Protein AF-A0A8T3QEG9-F1 (afdb_monomer)

Radius of gyration: 27.25 Å; Cα contacts (8 Å, |Δi|>4): 16; chains: 1; bounding box: 50×25×87 Å

Secondary structure (DSSP, 8-state):
-----------TT---S-GGGG-SHHHHHHHHTT-SS---TTSPPS-HHHHHHHHHHHHHHHHHHHHHHHHHHHHHHHHHHHHHHHH--

Structure (mmCIF, N/CA/C/O backbone):
data_AF-A0A8T3QEG9-F1
#
_entry.id   AF-A0A8T3QEG9-F1
#
loop_
_atom_site.group_PDB
_atom_site.id
_atom_site.type_symbol
_atom_site.label_atom_id
_atom_site.label_alt_id
_atom_site.label_comp_id
_atom_site.label_asym_id
_atom_site.label_entity_id
_atom_site.label_seq_id
_atom_site.pdbx_PDB_ins_code
_atom_site.Cartn_x
_atom_site.Cartn_y
_atom_site.Cartn_z
_atom_site.occupancy
_atom_site.B_iso_or_equiv
_atom_site.auth_seq_id
_atom_site.auth_comp_id
_atom_site.auth_asym_id
_atom_site.auth_atom_id
_atom_site.pdbx_PDB_model_num
ATOM 1 N N . MET A 1 1 ? 8.480 -4.360 49.553 1.00 42.25 1 MET A N 1
ATOM 2 C CA . MET A 1 1 ? 7.074 -4.789 49.644 1.00 42.25 1 MET A CA 1
ATOM 3 C C . MET A 1 1 ? 6.337 -3.928 48.641 1.00 42.25 1 MET A C 1
ATOM 5 O O . MET A 1 1 ? 6.286 -2.723 48.820 1.00 42.25 1 MET A O 1
ATOM 9 N N . THR A 1 2 ? 6.057 -4.519 47.489 1.00 45.31 2 THR A N 1
ATOM 10 C CA . THR A 1 2 ? 5.637 -3.877 46.239 1.00 45.31 2 THR A CA 1
ATOM 11 C C . THR A 1 2 ? 4.191 -3.412 46.336 1.00 45.31 2 THR A C 1
ATOM 13 O O . THR A 1 2 ? 3.328 -4.215 46.673 1.00 45.31 2 THR A O 1
ATOM 16 N N . GLU A 1 3 ? 3.945 -2.133 46.055 1.00 50.59 3 GLU A N 1
ATOM 17 C CA . GLU A 1 3 ? 2.598 -1.602 45.848 1.00 50.59 3 GLU A CA 1
ATOM 18 C C . GLU A 1 3 ? 2.076 -2.154 44.518 1.00 50.59 3 GLU A C 1
ATOM 20 O O . GLU A 1 3 ? 2.545 -1.802 43.435 1.00 50.59 3 GLU A O 1
ATOM 25 N N . GLU A 1 4 ? 1.180 -3.127 44.629 1.00 54.59 4 GLU A N 1
ATOM 26 C CA . GLU A 1 4 ? 0.448 -3.736 43.531 1.00 54.59 4 GLU A CA 1
ATOM 27 C C . GLU A 1 4 ? -0.593 -2.713 43.060 1.00 54.59 4 GLU A C 1
ATOM 29 O O . GLU A 1 4 ? -1.589 -2.457 43.735 1.00 54.59 4 GLU A O 1
ATOM 34 N N . PHE A 1 5 ? -0.317 -2.052 41.934 1.00 53.94 5 PHE A N 1
ATOM 35 C CA . PHE A 1 5 ? -1.316 -1.272 41.213 1.00 53.94 5 PHE A CA 1
ATOM 36 C C . PHE A 1 5 ? -2.354 -2.254 40.669 1.00 53.94 5 PHE A C 1
ATOM 38 O O . PHE A 1 5 ? -2.209 -2.784 39.568 1.00 53.94 5 PHE A O 1
ATOM 45 N N . ASP A 1 6 ? -3.374 -2.528 41.479 1.00 48.94 6 ASP A N 1
ATOM 46 C CA . ASP A 1 6 ? -4.574 -3.260 41.085 1.00 48.94 6 ASP A CA 1
ATOM 47 C C . ASP A 1 6 ? -5.393 -2.352 40.152 1.00 48.94 6 ASP A C 1
ATOM 49 O O . ASP A 1 6 ? -6.360 -1.685 40.532 1.00 48.94 6 ASP A O 1
ATOM 53 N N . GLU A 1 7 ? -4.900 -2.214 38.920 1.00 56.59 7 GLU A N 1
ATOM 54 C CA . GLU A 1 7 ? -5.549 -1.482 37.844 1.00 56.59 7 GLU A CA 1
ATOM 55 C C . GLU A 1 7 ? -6.758 -2.301 37.396 1.00 56.59 7 GLU A C 1
ATOM 57 O O . GLU A 1 7 ? -6.691 -3.157 36.512 1.00 56.59 7 GLU A O 1
ATOM 62 N N . ALA A 1 8 ? -7.863 -2.066 38.102 1.00 52.34 8 ALA A N 1
ATOM 63 C CA . ALA A 1 8 ? -9.161 -2.670 37.881 1.00 52.34 8 ALA A CA 1
ATOM 64 C C . ALA A 1 8 ? -9.587 -2.498 36.417 1.00 52.34 8 ALA A C 1
ATOM 66 O O . ALA A 1 8 ? -10.160 -1.487 36.014 1.00 52.34 8 ALA A O 1
ATOM 67 N N . ASN A 1 9 ? -9.308 -3.520 35.616 1.00 52.50 9 ASN A N 1
ATOM 68 C CA . ASN A 1 9 ? -9.836 -3.692 34.276 1.00 52.50 9 ASN A CA 1
ATOM 69 C C . ASN A 1 9 ? -11.374 -3.726 34.377 1.00 52.50 9 ASN A C 1
ATOM 71 O O . ASN A 1 9 ? -11.910 -4.675 34.962 1.00 52.50 9 ASN A O 1
ATOM 75 N N . PRO A 1 10 ? -12.108 -2.713 33.879 1.00 55.44 10 PRO A N 1
ATOM 76 C CA . PRO A 1 10 ? -13.554 -2.699 34.018 1.00 55.44 10 PRO A CA 1
ATOM 77 C C . PRO A 1 10 ? -14.158 -3.903 33.276 1.00 55.44 10 PRO A C 1
ATOM 79 O O . PRO A 1 10 ? -13.667 -4.287 32.207 1.00 55.44 10 PRO A O 1
ATOM 82 N N . PRO A 1 11 ? -15.216 -4.529 33.821 1.00 53.12 11 PRO A N 1
ATOM 83 C CA . PRO A 1 11 ? -15.840 -5.687 33.200 1.00 53.12 11 PRO A CA 1
ATOM 84 C C . PRO A 1 11 ? -16.295 -5.339 31.780 1.00 53.12 11 PRO A C 1
ATOM 86 O O . PRO A 1 11 ? -17.063 -4.399 31.557 1.00 53.12 11 PRO A O 1
ATOM 89 N N . ARG A 1 12 ? -15.812 -6.114 30.801 1.00 55.06 12 ARG A N 1
ATOM 90 C CA . ARG A 1 12 ? -16.239 -6.027 29.400 1.00 55.06 12 ARG A CA 1
ATOM 91 C C . ARG A 1 12 ? -17.754 -6.237 29.348 1.00 55.06 12 ARG A C 1
ATOM 93 O O . ARG A 1 12 ? -18.219 -7.360 29.507 1.00 55.06 12 ARG A O 1
ATOM 100 N N . GLY A 1 13 ? -18.514 -5.161 29.161 1.00 57.22 13 GLY A N 1
ATOM 101 C CA . GLY A 1 13 ? -19.971 -5.225 29.013 1.00 57.22 13 GLY A CA 1
ATOM 102 C C . GLY A 1 13 ? -20.763 -4.190 29.806 1.00 57.22 13 GLY A C 1
ATOM 103 O O . GLY A 1 13 ? -21.930 -3.978 29.491 1.00 57.22 13 GLY A O 1
ATOM 104 N N . THR A 1 14 ? -20.169 -3.490 30.775 1.00 56.25 14 THR A N 1
ATOM 105 C CA . THR A 1 14 ? -20.861 -2.364 31.417 1.00 56.25 14 THR A CA 1
ATOM 106 C C . THR A 1 14 ? -20.506 -1.083 30.690 1.00 56.25 14 THR A C 1
ATOM 108 O O . THR A 1 14 ? -19.520 -0.409 30.982 1.00 56.25 14 THR A O 1
ATOM 111 N N . MET A 1 15 ? -21.325 -0.785 29.693 1.00 54.53 15 MET A N 1
ATOM 112 C CA . MET A 1 15 ? -21.499 0.554 29.163 1.00 54.53 15 MET A CA 1
ATOM 113 C C . MET A 1 15 ? -21.473 1.579 30.332 1.00 54.53 15 MET A C 1
ATOM 115 O O . MET A 1 15 ? -22.224 1.377 31.291 1.00 54.53 15 MET A O 1
ATOM 119 N N . PRO A 1 16 ? -20.606 2.627 30.318 1.00 57.44 16 PRO A N 1
ATOM 120 C CA . PRO A 1 16 ? -20.631 3.691 31.318 1.00 57.44 16 PRO A CA 1
ATOM 121 C C . PRO A 1 16 ? -22.068 4.156 31.604 1.00 57.44 16 PRO A C 1
ATOM 123 O O . PRO A 1 16 ? -22.833 4.344 30.656 1.00 57.44 16 PRO A O 1
ATOM 126 N N . PRO A 1 17 ? -22.455 4.330 32.878 1.00 58.59 17 PRO A N 1
ATOM 127 C CA . PRO A 1 17 ? -23.833 4.646 33.252 1.00 58.59 17 PRO A CA 1
ATOM 128 C C . PRO A 1 17 ? -24.282 6.038 32.794 1.00 58.59 17 PRO A C 1
ATOM 130 O O . PRO A 1 17 ? -25.478 6.307 32.791 1.00 58.59 17 PRO A O 1
ATOM 133 N N . ASP A 1 18 ? -23.344 6.911 32.413 1.00 53.88 18 ASP A N 1
ATOM 134 C CA . ASP A 1 18 ? -23.618 8.251 31.906 1.00 53.88 18 ASP A CA 1
ATOM 135 C C . ASP A 1 18 ? -23.756 8.256 30.367 1.00 53.88 18 ASP A C 1
ATOM 137 O O . ASP A 1 18 ? -22.753 8.087 29.663 1.00 53.88 18 ASP A O 1
ATOM 141 N N . PRO A 1 19 ? -24.964 8.498 29.818 1.00 55.22 19 PRO A N 1
ATOM 142 C CA . PRO A 1 19 ? -25.196 8.640 28.382 1.00 55.22 19 PRO A CA 1
ATOM 143 C C . PRO A 1 19 ? -24.372 9.766 27.735 1.00 55.22 19 PRO A C 1
ATOM 145 O O . PRO A 1 19 ? -24.050 9.682 26.550 1.00 55.22 19 PRO A O 1
ATOM 148 N N . ALA A 1 20 ? -23.984 10.798 28.493 1.00 55.25 20 ALA A N 1
ATOM 149 C CA . ALA A 1 20 ? -23.198 11.916 27.973 1.00 55.25 20 ALA A CA 1
ATOM 150 C C . ALA A 1 20 ? -21.743 11.522 27.659 1.00 55.25 20 ALA A C 1
ATOM 152 O O . ALA A 1 20 ? -21.128 12.096 26.758 1.00 55.25 20 ALA A O 1
ATOM 153 N N . ALA A 1 21 ? -21.208 10.478 28.306 1.00 53.50 21 ALA A N 1
ATOM 154 C CA . ALA A 1 21 ? -19.900 9.910 27.967 1.00 53.50 21 ALA A CA 1
ATOM 155 C C . ALA A 1 21 ? -19.881 9.251 26.567 1.00 53.50 21 ALA A C 1
ATOM 157 O O . ALA A 1 21 ? -18.814 9.080 25.970 1.00 53.50 21 ALA A O 1
ATOM 158 N N . TYR A 1 22 ? -21.056 8.942 26.001 1.00 52.78 22 TYR A N 1
ATOM 159 C CA . TYR A 1 22 ? -21.226 8.443 24.631 1.00 52.78 22 TYR A CA 1
ATOM 160 C C . TYR A 1 22 ? -21.397 9.547 23.600 1.00 52.78 22 TYR A C 1
ATOM 162 O O . TYR A 1 22 ? -21.388 9.244 22.414 1.00 52.78 22 TYR A O 1
ATOM 170 N N . ASP A 1 23 ? -21.532 10.810 23.997 1.00 56.41 23 ASP A N 1
ATOM 171 C CA . ASP A 1 23 ? -21.704 11.933 23.069 1.00 56.41 23 ASP A CA 1
ATOM 172 C C . ASP A 1 23 ? -20.374 12.605 22.716 1.00 56.41 23 ASP A C 1
ATOM 174 O O . ASP A 1 23 ? -20.305 13.767 22.311 1.00 56.41 23 ASP A O 1
ATOM 178 N N . SER A 1 24 ? -19.280 11.839 22.777 1.00 65.12 24 SER A N 1
ATOM 179 C CA . SER A 1 24 ? -18.039 12.264 22.141 1.00 65.12 24 SER A CA 1
ATOM 180 C C . SER A 1 24 ? -18.303 12.570 20.654 1.00 65.12 24 SER A C 1
ATOM 182 O O . SER A 1 24 ? -19.043 11.835 19.985 1.00 65.12 24 SER A O 1
ATOM 184 N N . PRO A 1 25 ? -17.653 13.591 20.062 1.00 68.31 25 PRO A N 1
ATOM 185 C CA . PRO A 1 25 ? -17.811 13.906 18.639 1.00 68.31 25 PRO A CA 1
ATOM 186 C C . PRO A 1 25 ? -17.578 12.707 17.704 1.00 68.31 25 PRO A C 1
ATOM 188 O O . PRO A 1 25 ? -18.067 12.689 16.575 1.00 68.31 25 PRO A O 1
ATOM 191 N N . ARG A 1 26 ? -16.831 11.692 18.163 1.00 62.44 26 ARG A N 1
ATOM 192 C CA . ARG A 1 26 ? -16.597 10.426 17.459 1.00 62.44 26 ARG A CA 1
ATOM 193 C C . ARG A 1 26 ? -17.855 9.551 17.402 1.00 62.44 26 ARG A C 1
ATOM 195 O O . ARG A 1 26 ? -18.172 9.033 16.335 1.00 62.44 26 ARG A O 1
ATOM 202 N N . ALA A 1 27 ? -18.570 9.402 18.508 1.00 63.41 27 ALA A N 1
ATOM 203 C CA . ALA A 1 27 ? -19.769 8.573 18.592 1.00 63.41 27 ALA A CA 1
ATOM 204 C C . ALA A 1 27 ? -20.979 9.213 17.887 1.00 63.41 27 ALA A C 1
ATOM 206 O O . ALA A 1 27 ? -21.750 8.508 17.237 1.00 63.41 27 ALA A O 1
ATOM 207 N N . VAL A 1 28 ? -21.072 10.549 17.883 1.00 65.81 28 VAL A N 1
ATOM 208 C CA . VAL A 1 28 ? -22.047 11.287 17.056 1.00 65.81 28 VAL A CA 1
ATOM 209 C C . VAL A 1 28 ? -21.817 11.015 15.563 1.00 65.81 28 VAL A C 1
ATOM 211 O O . VAL A 1 28 ? -22.753 10.700 14.830 1.00 65.81 28 VAL A O 1
ATOM 214 N N . ARG A 1 29 ? -20.558 11.055 15.102 1.00 66.12 29 ARG A N 1
ATOM 215 C CA . ARG A 1 29 ? -20.205 10.721 13.708 1.00 66.12 29 ARG A CA 1
ATOM 216 C C . ARG A 1 29 ? -20.431 9.247 13.371 1.00 66.12 29 ARG A C 1
ATOM 218 O O . ARG A 1 29 ? -20.725 8.948 12.219 1.00 66.12 29 ARG A O 1
ATOM 225 N N . ALA A 1 30 ? -20.276 8.339 14.336 1.00 62.38 30 ALA A N 1
ATOM 226 C CA . ALA A 1 30 ? -20.549 6.916 14.146 1.00 62.38 30 ALA A CA 1
ATOM 227 C C . ALA A 1 30 ? -22.052 6.662 13.942 1.00 62.38 30 ALA A C 1
ATOM 229 O O . ALA A 1 30 ? -22.431 6.055 12.940 1.00 62.38 30 ALA A O 1
ATOM 230 N N . ARG A 1 31 ? -22.910 7.245 14.794 1.00 64.62 31 ARG A N 1
ATOM 231 C CA . ARG A 1 31 ? -24.373 7.185 14.632 1.00 64.62 31 ARG A CA 1
ATOM 232 C C . ARG A 1 31 ? -24.846 7.835 13.331 1.00 64.62 31 ARG A C 1
ATOM 234 O O . ARG A 1 31 ? -25.679 7.266 12.635 1.00 64.62 31 ARG A O 1
ATOM 241 N N . ALA A 1 32 ? -24.255 8.966 12.937 1.00 66.88 32 ALA A N 1
ATOM 242 C CA . ALA A 1 32 ? -24.556 9.618 11.657 1.00 66.88 32 ALA A CA 1
ATOM 243 C C . ALA A 1 32 ? -24.234 8.744 10.427 1.00 66.88 32 ALA A C 1
ATOM 245 O O . ALA A 1 32 ? -24.799 8.954 9.358 1.00 66.88 32 ALA A O 1
ATOM 246 N N . LYS A 1 33 ? -23.338 7.761 10.571 1.00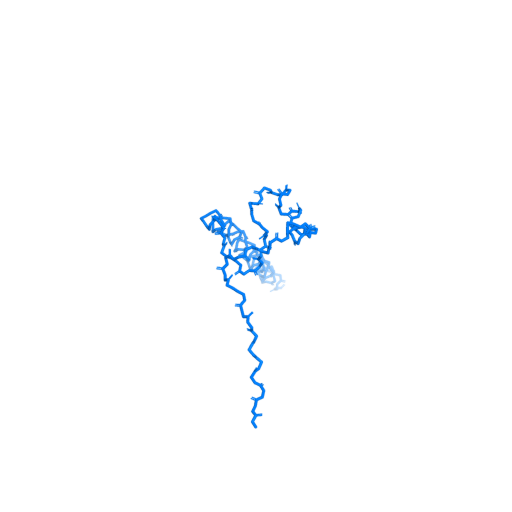 67.56 33 LYS A N 1
ATOM 247 C CA . LYS A 1 33 ? -22.998 6.779 9.531 1.00 67.56 33 LYS A CA 1
ATOM 248 C C . LYS A 1 33 ? -23.831 5.492 9.614 1.00 67.56 33 LYS A C 1
ATOM 250 O O . LYS A 1 33 ? -23.565 4.568 8.854 1.00 67.56 33 LYS A O 1
ATOM 255 N N . GLY A 1 34 ? -24.819 5.431 10.511 1.00 63.44 34 GLY A N 1
ATOM 256 C CA . GLY A 1 34 ? -25.677 4.261 10.709 1.00 63.44 34 GLY A CA 1
ATOM 257 C C . GLY A 1 34 ? -25.018 3.118 11.483 1.00 63.44 34 GLY A C 1
ATOM 258 O O . GLY A 1 34 ? -25.488 1.990 11.398 1.00 63.44 34 GLY A O 1
ATOM 259 N N . LEU A 1 35 ? -23.927 3.380 12.210 1.00 59.50 35 LEU A N 1
ATOM 260 C CA . LEU A 1 35 ? -23.287 2.377 13.063 1.00 59.50 35 LEU A CA 1
ATOM 261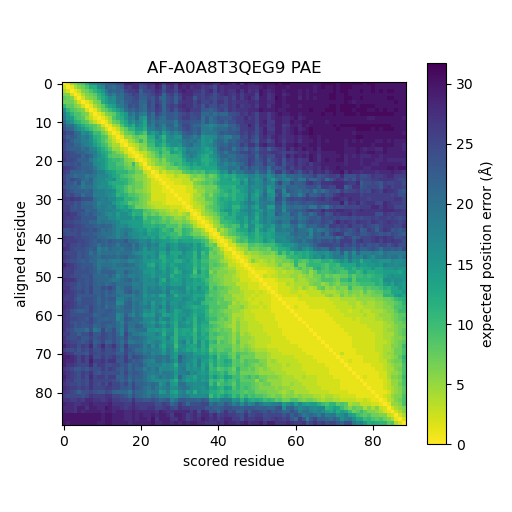 C C . LEU A 1 35 ? -24.018 2.322 14.414 1.00 59.50 35 LEU A C 1
ATOM 263 O O . LEU A 1 35 ? -24.125 3.347 15.092 1.00 59.50 35 LEU A O 1
ATOM 267 N N . GLU A 1 36 ? -24.507 1.139 14.803 1.00 59.72 36 GLU A N 1
ATOM 268 C CA . GLU A 1 36 ? -25.206 0.914 16.084 1.00 59.72 36 GLU A CA 1
ATOM 269 C C . GLU A 1 36 ? -24.296 1.107 17.308 1.00 59.72 36 GLU A C 1
ATOM 271 O O . GLU A 1 36 ? -24.775 1.464 18.382 1.00 59.72 36 GLU A O 1
ATOM 276 N N . ALA A 1 37 ? -22.980 0.944 17.143 1.00 57.66 37 ALA A N 1
ATOM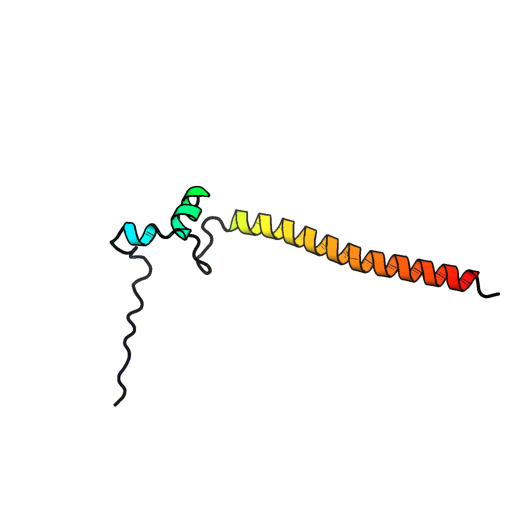 277 C CA . ALA A 1 37 ? -21.984 1.149 18.189 1.00 57.66 37 ALA A CA 1
ATOM 278 C C . ALA A 1 37 ? -20.856 2.095 17.727 1.00 57.66 37 ALA A C 1
ATOM 280 O O . ALA A 1 37 ? -20.570 2.193 16.526 1.00 57.66 37 ALA A O 1
ATOM 281 N N . PRO A 1 38 ? -20.180 2.804 18.655 1.00 60.59 38 PRO A N 1
ATOM 282 C CA . PRO A 1 38 ? -18.988 3.578 18.329 1.00 60.59 38 PRO A CA 1
ATOM 283 C C . PRO A 1 38 ? -17.924 2.683 17.683 1.00 60.59 38 PRO A C 1
ATOM 285 O O . PRO A 1 38 ? -17.609 1.620 18.210 1.00 60.59 38 PRO A O 1
ATOM 288 N N . TYR A 1 39 ? -17.325 3.127 16.573 1.00 55.00 39 TYR A N 1
ATOM 289 C CA . TYR A 1 39 ? -16.180 2.432 15.977 1.00 55.00 39 TYR A CA 1
ATOM 290 C C . TYR A 1 39 ? -14.977 2.510 16.934 1.00 55.00 39 TYR A C 1
ATOM 292 O O . TYR A 1 39 ? -14.293 3.541 17.024 1.00 55.00 39 TYR A O 1
ATOM 300 N N . ILE A 1 40 ? -14.757 1.431 17.686 1.00 60.56 40 ILE A N 1
ATOM 301 C CA . ILE A 1 40 ? -13.595 1.223 18.549 1.00 60.56 40 ILE A CA 1
ATOM 302 C C . ILE A 1 40 ? -12.565 0.473 17.707 1.00 60.56 40 ILE A C 1
ATOM 304 O O . ILE A 1 40 ? -12.794 -0.659 17.291 1.00 60.56 40 ILE A O 1
ATOM 308 N N . SER A 1 41 ? -11.425 1.104 17.428 1.00 56.91 41 SER A N 1
ATOM 309 C CA . SER A 1 41 ? -10.302 0.414 16.790 1.00 56.91 41 SER A CA 1
ATOM 310 C C . SER A 1 41 ? -9.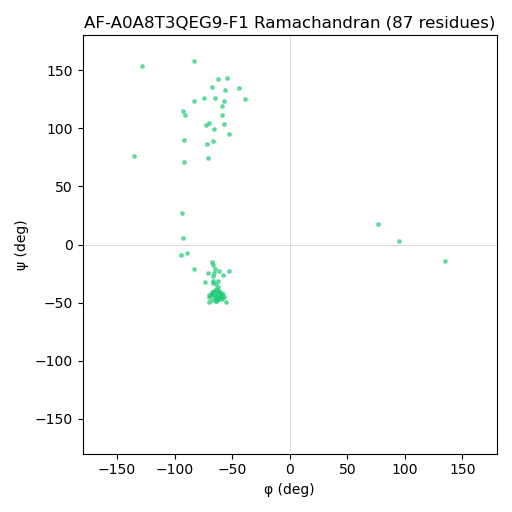870 -0.762 17.672 1.00 56.91 41 SER A C 1
ATOM 312 O O . SER A 1 41 ? -9.491 -0.531 18.819 1.00 56.91 41 SER A O 1
ATOM 314 N N . GLY A 1 42 ? -9.938 -1.988 17.144 1.00 58.25 42 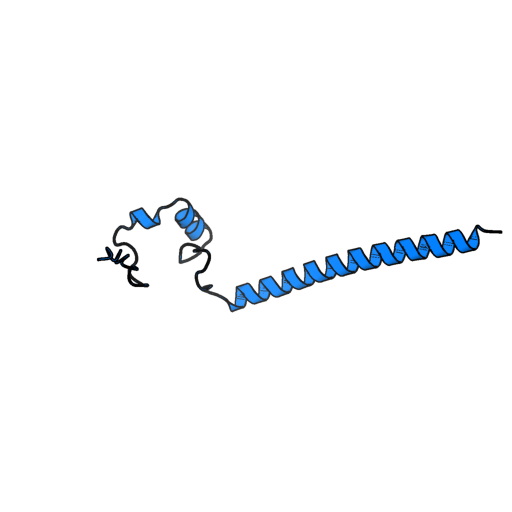GLY A N 1
ATOM 315 C CA . GLY A 1 42 ? -9.654 -3.222 17.888 1.00 58.25 42 GLY A CA 1
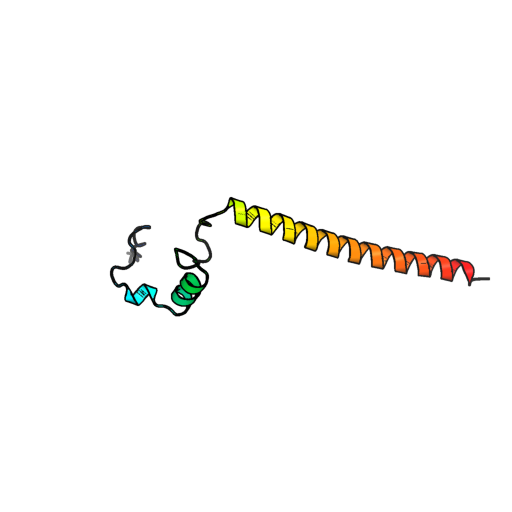ATOM 316 C C . GLY A 1 42 ? -10.880 -3.929 18.484 1.00 58.25 42 GLY A C 1
ATOM 317 O O . GLY A 1 42 ? -10.700 -4.922 19.179 1.00 58.25 42 GLY A O 1
ATOM 318 N N . GLY A 1 43 ? -12.101 -3.437 18.239 1.00 62.59 43 GLY A N 1
ATOM 319 C CA . GLY A 1 43 ? -13.334 -4.191 18.491 1.00 62.59 43 GLY A CA 1
ATOM 320 C C . GLY A 1 43 ? -13.672 -5.144 17.340 1.00 62.59 43 GLY A C 1
ATOM 321 O O . GLY A 1 43 ? -13.219 -4.934 16.214 1.00 62.59 43 GLY A O 1
ATOM 322 N N . ASP A 1 44 ? -14.473 -6.171 17.625 1.00 60.31 44 ASP A N 1
ATOM 323 C CA . ASP A 1 44 ? -14.982 -7.089 16.604 1.00 60.31 44 ASP A CA 1
ATOM 324 C C . ASP A 1 44 ? -15.962 -6.366 15.662 1.00 60.31 44 ASP A C 1
ATOM 326 O O . ASP A 1 44 ? -16.817 -5.593 16.105 1.00 60.31 44 ASP A O 1
ATOM 330 N N . ASP A 1 45 ? -15.820 -6.600 14.354 1.00 66.06 45 ASP A N 1
ATOM 331 C CA . ASP A 1 45 ? -16.721 -6.061 13.331 1.00 66.06 45 ASP A CA 1
ATOM 332 C C . ASP A 1 45 ? -18.131 -6.658 13.517 1.00 66.06 45 ASP A C 1
ATOM 334 O O . ASP A 1 45 ? -18.255 -7.887 13.551 1.00 66.06 45 ASP A O 1
ATOM 338 N N . PRO A 1 46 ? -19.199 -5.841 13.639 1.00 70.06 46 PRO A N 1
ATOM 339 C CA . PRO A 1 46 ? -20.568 -6.348 13.726 1.00 70.06 46 PRO A CA 1
ATOM 340 C C . PRO A 1 46 ? -21.039 -7.072 12.451 1.00 70.06 46 PRO A C 1
ATOM 342 O O . PRO A 1 46 ? -21.969 -7.874 12.533 1.00 70.06 46 PRO A O 1
ATOM 345 N N . ASP A 1 47 ? -20.418 -6.829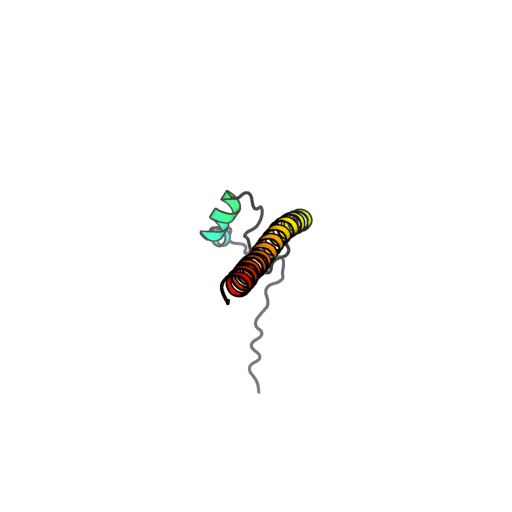 11.289 1.00 73.81 47 ASP A N 1
ATOM 346 C CA . ASP A 1 47 ? -20.696 -7.538 10.031 1.00 73.81 47 ASP A CA 1
ATOM 347 C C . ASP A 1 47 ? -19.391 -7.942 9.310 1.00 73.81 47 ASP A C 1
ATOM 349 O O . ASP A 1 47 ? -19.003 -7.360 8.286 1.00 73.81 47 ASP A O 1
ATOM 353 N N . PRO A 1 48 ? -18.710 -8.994 9.803 1.00 74.00 48 PRO A N 1
ATOM 354 C CA . PRO A 1 48 ? -17.409 -9.398 9.277 1.00 74.00 48 PRO A CA 1
ATOM 355 C C . PRO A 1 48 ? -17.498 -9.918 7.836 1.00 74.00 48 PRO A C 1
ATOM 357 O O . PRO A 1 48 ? -16.537 -9.830 7.071 1.00 74.00 48 PRO A O 1
ATOM 360 N N . ALA A 1 49 ? -18.650 -10.461 7.427 1.00 79.31 49 ALA A N 1
ATOM 361 C CA . ALA A 1 49 ? -18.836 -10.992 6.081 1.00 79.31 49 ALA A CA 1
ATOM 362 C C . ALA A 1 49 ? -18.780 -9.878 5.029 1.00 79.31 49 ALA A C 1
ATOM 364 O O . ALA A 1 49 ? -18.157 -10.045 3.972 1.00 79.31 49 ALA A O 1
ATOM 365 N N . ARG A 1 50 ? -19.398 -8.732 5.327 1.00 75.12 50 ARG A N 1
ATOM 366 C CA . ARG A 1 50 ? -19.364 -7.562 4.453 1.00 75.12 50 ARG A CA 1
ATOM 367 C C . ARG A 1 50 ? -17.981 -6.915 4.418 1.00 75.12 50 ARG A C 1
ATOM 369 O O . ARG A 1 50 ? -17.500 -6.629 3.319 1.00 75.12 50 ARG A O 1
ATOM 376 N N . GLY A 1 51 ? -17.316 -6.771 5.567 1.00 76.88 51 GLY A N 1
ATOM 377 C CA . GLY A 1 51 ? -15.940 -6.263 5.638 1.00 76.88 51 GLY A CA 1
ATOM 378 C C . GLY A 1 51 ? -14.979 -7.070 4.756 1.00 76.88 51 GLY A C 1
ATOM 379 O O . GLY A 1 51 ? -14.307 -6.522 3.880 1.00 76.88 51 GLY A O 1
ATOM 380 N N . LEU A 1 52 ? -15.016 -8.401 4.869 1.00 80.56 52 LEU A N 1
ATOM 381 C CA . LEU A 1 52 ? -14.176 -9.303 4.071 1.00 80.56 52 LEU A CA 1
ATOM 382 C C . LEU A 1 52 ? -14.468 -9.243 2.560 1.00 80.56 52 LEU A C 1
ATOM 384 O O . LEU A 1 52 ? -13.563 -9.410 1.734 1.00 80.56 52 LEU A O 1
ATOM 388 N N . ALA A 1 53 ? -15.724 -9.030 2.158 1.00 81.56 53 ALA A N 1
ATOM 389 C CA . ALA A 1 53 ? -16.085 -8.897 0.746 1.00 81.56 53 ALA A CA 1
ATOM 390 C C . ALA A 1 53 ? -15.507 -7.613 0.126 1.00 81.56 53 ALA A C 1
ATOM 392 O O . ALA A 1 53 ? -15.003 -7.636 -1.007 1.00 81.56 53 ALA A O 1
ATOM 393 N N . GLU A 1 54 ? -15.544 -6.510 0.875 1.00 82.12 54 GLU A N 1
ATOM 394 C CA . GLU A 1 54 ? -14.959 -5.230 0.476 1.00 82.12 54 GLU A CA 1
ATOM 395 C C . GLU A 1 54 ? -13.423 -5.316 0.428 1.00 82.12 54 GLU A C 1
ATOM 397 O O . GLU A 1 54 ? -12.817 -4.913 -0.571 1.00 82.12 54 GLU A O 1
ATOM 402 N N . GLU A 1 55 ? -12.790 -5.964 1.410 1.00 86.69 55 GLU A N 1
ATOM 403 C CA . GLU A 1 55 ? -11.342 -6.212 1.420 1.00 86.69 55 GLU A CA 1
ATOM 404 C C . GLU A 1 55 ? -10.863 -6.978 0.182 1.00 86.69 55 GLU A C 1
ATOM 406 O O . GLU A 1 55 ? -9.896 -6.576 -0.467 1.00 86.69 55 GLU A O 1
ATOM 411 N N . ARG A 1 56 ? -11.569 -8.040 -0.231 1.00 91.62 56 ARG A N 1
ATOM 412 C CA . ARG A 1 56 ? -11.225 -8.798 -1.452 1.00 91.62 56 ARG A CA 1
ATOM 413 C C . ARG A 1 56 ? -11.316 -7.951 -2.718 1.00 91.62 56 ARG A C 1
ATOM 415 O O . ARG A 1 56 ? -10.613 -8.216 -3.698 1.00 91.62 56 ARG A O 1
ATOM 422 N N . ARG A 1 57 ? -12.216 -6.964 -2.763 1.00 91.44 57 ARG A N 1
ATOM 423 C CA . ARG A 1 57 ? -12.322 -6.040 -3.900 1.00 91.44 57 ARG A CA 1
ATOM 424 C C . ARG A 1 57 ? -11.119 -5.105 -3.936 1.00 91.44 57 ARG A C 1
ATOM 426 O O . ARG A 1 57 ? -10.487 -4.997 -4.986 1.00 91.44 57 ARG A O 1
ATOM 433 N N . TYR A 1 58 ? -10.781 -4.484 -2.810 1.00 92.75 58 TYR A N 1
ATOM 434 C CA . TYR A 1 58 ? -9.631 -3.584 -2.727 1.00 92.75 58 TYR A CA 1
ATOM 435 C C . TYR A 1 58 ? -8.304 -4.316 -2.929 1.00 92.75 58 TYR A C 1
ATOM 437 O O . TYR A 1 58 ? -7.457 -3.837 -3.679 1.00 92.75 58 TYR A O 1
ATOM 445 N N . GLY A 1 59 ? -8.158 -5.523 -2.381 1.00 95.50 59 GLY A N 1
ATOM 446 C CA . GLY A 1 59 ? -6.989 -6.372 -2.602 1.00 95.50 59 GLY A CA 1
ATOM 447 C C . GLY A 1 59 ? -6.784 -6.721 -4.078 1.00 95.50 59 GLY A C 1
ATOM 448 O O . GLY A 1 59 ? -5.666 -6.633 -4.582 1.00 95.50 59 GLY A O 1
ATOM 449 N N . ARG A 1 60 ? -7.860 -7.035 -4.817 1.00 96.94 60 ARG A N 1
ATOM 450 C CA . ARG A 1 60 ? -7.780 -7.270 -6.272 1.00 96.94 60 ARG A CA 1
ATOM 451 C C . ARG A 1 60 ? -7.364 -6.022 -7.050 1.00 96.94 60 ARG A C 1
ATOM 453 O O . ARG A 1 60 ? -6.572 -6.141 -7.979 1.00 96.94 60 ARG A O 1
ATOM 460 N N . LEU A 1 61 ? -7.874 -4.846 -6.680 1.00 97.44 61 LEU A N 1
ATOM 461 C CA . LEU A 1 61 ? -7.476 -3.580 -7.306 1.00 97.44 61 LEU A CA 1
ATOM 462 C C . LEU A 1 61 ? -6.000 -3.269 -7.048 1.00 97.44 61 LEU A C 1
ATOM 464 O O . LEU A 1 61 ? -5.275 -2.945 -7.985 1.00 97.44 61 LEU A O 1
ATOM 468 N N . LEU A 1 62 ? -5.546 -3.435 -5.804 1.00 97.56 62 LEU A N 1
ATOM 469 C CA . LEU A 1 62 ? -4.148 -3.243 -5.433 1.00 97.56 62 LEU A CA 1
ATOM 470 C C . LEU A 1 62 ? -3.235 -4.184 -6.227 1.00 97.56 62 LEU A C 1
ATOM 472 O O . LEU A 1 62 ? -2.255 -3.740 -6.823 1.00 97.56 62 LEU A O 1
ATOM 476 N N . LEU A 1 63 ? -3.594 -5.468 -6.304 1.00 98.12 63 LEU A N 1
ATOM 477 C CA . LEU A 1 63 ? -2.855 -6.452 -7.089 1.00 98.12 63 LEU A CA 1
ATOM 478 C C . LEU A 1 63 ? -2.798 -6.069 -8.575 1.00 98.12 63 LEU A C 1
ATOM 480 O O . LEU A 1 63 ? -1.731 -6.131 -9.183 1.00 98.12 63 LEU A O 1
ATOM 484 N N . ALA A 1 64 ? -3.918 -5.629 -9.154 1.00 98.38 64 ALA A N 1
ATOM 485 C CA . ALA A 1 64 ? -3.968 -5.187 -10.545 1.00 98.38 64 ALA A CA 1
ATOM 486 C C . ALA A 1 64 ? -3.050 -3.979 -10.804 1.00 98.38 64 ALA A C 1
ATOM 488 O O . ALA A 1 64 ? -2.345 -3.954 -11.812 1.00 98.38 64 ALA A O 1
ATOM 489 N N . MET A 1 65 ? -3.004 -3.011 -9.883 1.00 98.44 65 MET A N 1
ATOM 490 C CA . MET A 1 65 ? -2.101 -1.858 -9.979 1.00 98.44 65 MET A CA 1
ATOM 491 C C . MET A 1 65 ? -0.630 -2.279 -9.939 1.00 98.44 65 MET A C 1
ATOM 493 O O . MET A 1 65 ? 0.160 -1.808 -10.755 1.00 98.44 65 MET A O 1
ATOM 497 N N . VAL A 1 66 ? -0.264 -3.195 -9.038 1.00 98.44 66 VAL A N 1
ATOM 498 C CA . VAL A 1 66 ? 1.110 -3.716 -8.938 1.00 98.44 66 VAL A CA 1
ATOM 499 C C . VAL A 1 66 ? 1.518 -4.429 -10.226 1.00 98.44 66 VAL A C 1
ATOM 501 O O . VAL A 1 66 ? 2.583 -4.148 -10.776 1.00 98.44 66 VAL A O 1
ATOM 504 N N . ILE A 1 67 ? 0.655 -5.301 -10.753 1.00 98.62 67 ILE A N 1
ATOM 505 C CA . ILE A 1 67 ? 0.902 -5.991 -12.025 1.00 98.62 67 ILE A CA 1
ATOM 506 C C . ILE A 1 67 ? 1.075 -4.978 -13.162 1.00 98.62 67 ILE A C 1
ATOM 508 O O . ILE A 1 67 ? 1.992 -5.122 -13.966 1.00 98.62 67 ILE A O 1
ATOM 512 N N . ALA A 1 68 ? 0.250 -3.930 -13.216 1.00 98.44 68 ALA A N 1
ATOM 513 C CA . ALA A 1 68 ? 0.363 -2.883 -14.229 1.00 98.44 68 ALA A CA 1
ATOM 514 C C . ALA A 1 68 ? 1.678 -2.087 -14.120 1.00 98.44 68 ALA A C 1
ATOM 516 O O . ALA A 1 68 ? 2.296 -1.772 -15.139 1.00 98.44 68 ALA A O 1
ATOM 517 N N . MET A 1 69 ? 2.150 -1.795 -12.905 1.00 98.25 69 MET A N 1
ATOM 518 C CA . MET A 1 69 ? 3.443 -1.133 -12.690 1.00 98.25 69 MET A CA 1
ATOM 519 C C . MET A 1 69 ? 4.609 -2.003 -13.168 1.00 98.25 69 MET A C 1
ATOM 521 O O . MET A 1 69 ? 5.451 -1.538 -13.933 1.00 98.25 69 MET A O 1
ATOM 525 N N . ILE A 1 70 ? 4.630 -3.280 -12.781 1.00 98.44 70 ILE A N 1
ATOM 526 C CA . ILE A 1 70 ? 5.685 -4.217 -13.195 1.00 98.44 70 ILE A CA 1
ATOM 527 C C . ILE A 1 70 ? 5.636 -4.434 -14.713 1.00 98.44 70 ILE A C 1
ATOM 529 O O . ILE A 1 70 ? 6.658 -4.349 -15.393 1.00 98.44 70 ILE A O 1
ATOM 533 N N . GLY A 1 71 ? 4.439 -4.664 -15.254 1.00 98.38 71 GLY A N 1
ATOM 534 C CA . GLY A 1 71 ? 4.217 -4.894 -16.677 1.00 98.38 71 GLY A CA 1
ATOM 535 C C . GLY A 1 71 ? 4.598 -3.696 -17.542 1.00 98.38 71 GLY A C 1
ATOM 536 O O . GLY A 1 71 ? 5.210 -3.881 -18.590 1.00 98.38 71 GLY A O 1
ATOM 537 N N . SER A 1 72 ? 4.307 -2.470 -17.099 1.00 98.19 72 SER A N 1
ATOM 538 C CA . SER A 1 72 ? 4.698 -1.262 -17.835 1.00 98.19 72 SER A CA 1
ATOM 539 C C . SER A 1 72 ? 6.214 -1.059 -17.843 1.00 98.19 72 SER A C 1
ATOM 541 O O . SER A 1 72 ? 6.777 -0.805 -18.906 1.00 98.19 72 SER A O 1
ATOM 543 N N . GLY A 1 73 ? 6.894 -1.267 -16.710 1.00 97.44 73 GLY A N 1
ATOM 544 C CA . GLY A 1 73 ? 8.357 -1.236 -16.649 1.00 97.44 73 GLY A CA 1
ATOM 545 C C . GLY A 1 73 ? 9.001 -2.272 -17.573 1.00 97.44 73 GLY A C 1
ATOM 546 O O . GLY A 1 73 ? 9.899 -1.941 -18.348 1.00 97.44 73 GLY A O 1
ATOM 547 N N . PHE A 1 74 ? 8.491 -3.507 -17.560 1.00 97.75 74 PHE A N 1
ATOM 548 C CA . PHE A 1 74 ? 8.950 -4.567 -18.458 1.00 97.75 74 PHE A CA 1
ATOM 549 C C . PHE A 1 74 ? 8.714 -4.227 -19.937 1.00 97.75 74 PHE A C 1
ATOM 551 O O . PHE A 1 74 ? 9.619 -4.383 -20.760 1.00 97.75 74 PHE A O 1
ATOM 558 N N . ALA A 1 75 ? 7.526 -3.728 -20.284 1.00 97.62 75 ALA A N 1
ATOM 559 C CA . ALA A 1 75 ? 7.180 -3.362 -21.655 1.00 97.62 75 ALA A CA 1
ATOM 560 C C . ALA A 1 75 ? 8.067 -2.227 -22.188 1.00 97.62 75 ALA A C 1
ATOM 562 O O . ALA A 1 75 ? 8.601 -2.334 -23.292 1.00 97.62 75 ALA A O 1
ATOM 563 N N . ILE A 1 76 ? 8.276 -1.173 -21.390 1.00 96.81 76 ILE A N 1
ATOM 564 C CA . ILE A 1 76 ? 9.145 -0.044 -21.752 1.00 96.81 76 ILE A CA 1
ATOM 565 C C . ILE A 1 76 ? 10.593 -0.514 -21.908 1.00 96.81 76 ILE A C 1
ATOM 567 O O . ILE A 1 76 ? 11.222 -0.228 -22.926 1.00 96.81 76 ILE A O 1
ATOM 571 N N . GLY A 1 77 ? 11.114 -1.272 -20.939 1.00 95.75 77 GLY A N 1
ATOM 572 C CA . GLY A 1 77 ? 12.475 -1.808 -21.001 1.00 95.75 77 GLY A CA 1
ATOM 573 C C . GLY A 1 77 ? 12.700 -2.681 -22.238 1.00 95.75 77 GLY A C 1
ATOM 574 O O . GLY A 1 77 ? 13.705 -2.527 -22.931 1.00 95.75 77 GLY A O 1
ATOM 575 N N . THR A 1 78 ? 11.728 -3.533 -22.573 1.00 96.06 78 THR A N 1
ATOM 576 C CA . THR A 1 78 ? 11.767 -4.372 -23.780 1.00 96.06 78 THR A CA 1
ATOM 577 C C . THR A 1 78 ? 11.748 -3.529 -25.054 1.00 96.06 78 THR A C 1
ATOM 579 O O . THR A 1 78 ? 12.545 -3.772 -25.958 1.00 96.06 78 THR A O 1
ATOM 582 N N . ALA A 1 79 ? 10.889 -2.509 -25.130 1.00 95.62 79 ALA A N 1
ATOM 583 C CA . ALA A 1 79 ? 10.822 -1.619 -26.287 1.00 95.62 79 ALA A CA 1
ATOM 584 C C . ALA A 1 79 ? 12.153 -0.886 -26.524 1.00 95.62 79 ALA A C 1
ATOM 586 O O . ALA A 1 79 ? 12.641 -0.853 -27.653 1.00 95.62 79 ALA A O 1
ATOM 587 N N . ILE A 1 80 ? 12.774 -0.370 -25.458 1.00 95.06 80 ILE A N 1
ATOM 588 C CA . ILE A 1 80 ? 14.089 0.283 -25.524 1.00 95.06 80 ILE A CA 1
ATOM 589 C C . ILE A 1 80 ? 15.161 -0.703 -25.991 1.00 95.06 80 ILE A C 1
ATOM 591 O O . ILE A 1 80 ? 15.942 -0.374 -26.881 1.00 95.06 80 ILE A O 1
ATOM 595 N N . ALA A 1 81 ? 15.192 -1.914 -25.426 1.00 93.31 81 ALA A N 1
ATOM 596 C CA . ALA A 1 81 ? 16.166 -2.935 -25.802 1.00 93.31 81 ALA A CA 1
ATOM 597 C C . ALA A 1 81 ? 16.058 -3.311 -27.288 1.00 93.31 81 ALA A C 1
ATOM 599 O O . ALA A 1 81 ? 17.072 -3.397 -27.979 1.00 93.31 81 ALA A O 1
ATOM 600 N N . LEU A 1 82 ? 14.833 -3.476 -27.798 1.00 93.25 82 LEU A N 1
ATOM 601 C CA . LEU A 1 82 ? 14.590 -3.782 -29.208 1.00 93.25 82 LEU A CA 1
ATOM 602 C C . LEU A 1 82 ? 14.978 -2.614 -30.124 1.00 93.25 82 LEU A C 1
ATOM 604 O O . LEU A 1 82 ? 15.646 -2.835 -31.131 1.00 93.25 82 LEU A O 1
ATOM 608 N N . MET A 1 83 ? 14.629 -1.375 -29.765 1.00 91.06 83 MET A N 1
ATOM 609 C CA . MET A 1 83 ? 15.012 -0.192 -30.545 1.00 91.06 83 MET A CA 1
ATOM 610 C C . MET A 1 83 ? 16.534 0.012 -30.573 1.00 91.06 83 MET A C 1
ATOM 612 O O . MET A 1 83 ? 17.105 0.234 -31.643 1.00 91.06 83 MET A O 1
ATOM 616 N N . GLY A 1 84 ? 17.203 -0.124 -29.424 1.00 81.50 84 GLY A N 1
ATOM 617 C CA . GLY A 1 84 ? 18.661 -0.028 -29.315 1.00 81.50 84 GLY A CA 1
ATOM 618 C C . GLY A 1 84 ? 19.389 -1.113 -30.113 1.00 81.50 84 GLY A C 1
ATOM 619 O O . GLY A 1 84 ? 20.402 -0.830 -30.748 1.00 81.50 84 GLY A O 1
ATOM 620 N N . LEU A 1 85 ? 18.831 -2.326 -30.166 1.00 71.06 85 LEU A N 1
ATOM 621 C CA . LEU A 1 85 ? 19.349 -3.420 -30.989 1.00 71.06 85 LEU A CA 1
ATOM 622 C C . LEU A 1 85 ? 19.214 -3.140 -32.497 1.00 71.06 85 LEU A C 1
ATOM 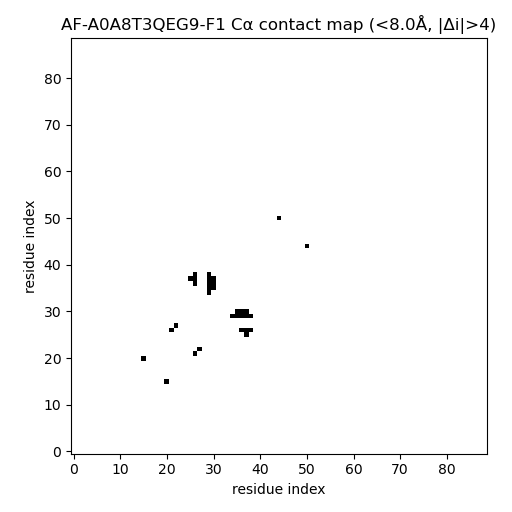624 O O . LEU A 1 85 ? 20.072 -3.549 -33.274 1.00 71.06 85 LEU A O 1
ATOM 628 N N . THR A 1 86 ? 18.166 -2.427 -32.922 1.00 68.44 86 THR A N 1
ATOM 629 C CA . THR A 1 86 ? 17.944 -2.084 -34.341 1.00 68.44 86 THR A CA 1
ATOM 630 C C . THR A 1 86 ? 18.713 -0.852 -34.832 1.00 68.44 86 THR A C 1
ATOM 632 O O . THR A 1 86 ? 18.917 -0.722 -36.035 1.00 68.44 86 THR A O 1
ATOM 635 N N . GLY A 1 87 ? 19.146 0.042 -33.933 1.00 61.03 87 GLY A N 1
ATOM 636 C CA . GLY A 1 87 ? 19.870 1.278 -34.272 1.00 61.03 87 GLY A CA 1
ATOM 637 C C . GLY A 1 87 ? 21.401 1.180 -34.224 1.00 61.03 87 GLY A C 1
ATOM 638 O O . GLY A 1 87 ? 22.079 2.111 -34.644 1.00 61.03 87 GLY A O 1
ATOM 639 N N . GLY A 1 88 ? 21.955 0.078 -33.709 1.00 58.75 88 GLY A N 1
ATOM 640 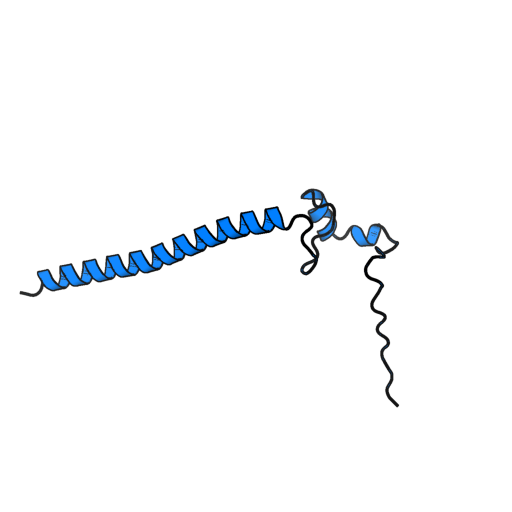C CA . GLY A 1 88 ? 23.397 -0.163 -33.631 1.00 58.75 88 GLY A CA 1
ATOM 641 C C . GLY A 1 88 ? 23.944 -0.915 -34.847 1.00 58.75 88 GLY A C 1
ATOM 642 O O . GLY A 1 88 ? 24.294 -2.089 -34.727 1.00 58.75 88 GLY A O 1
ATOM 643 N N . ARG A 1 89 ? 24.013 -0.260 -36.009 1.00 50.56 89 ARG A N 1
ATOM 644 C CA . ARG A 1 89 ? 24.870 -0.649 -37.145 1.00 50.56 89 ARG A CA 1
ATOM 645 C C . ARG A 1 89 ? 25.492 0.587 -37.771 1.00 50.56 89 ARG A C 1
ATOM 647 O O . ARG A 1 89 ? 24.753 1.579 -37.937 1.00 50.56 89 ARG A O 1
#

Sequence (89 aa):
MTEEFDEANPPRGTMPPDPAAYDSPRAVRARAKGLEAPYISGGDDPDPARGLAEERRYGRLLLAMVIAMIGSGFAIGTAIALMGLTGGR

Solvent-accessible surface area (backbone atoms only — not comparable to full-atom values): 5674 Å² total; per-residue (Å²): 136,81,85,75,81,80,75,76,74,75,68,92,82,69,72,72,92,52,71,70,77,57,61,42,77,66,34,52,56,23,48,77,70,72,38,96,56,64,86,53,91,91,58,83,67,94,57,54,72,60,53,54,55,52,49,55,52,53,51,50,52,53,50,52,52,52,51,50,54,55,50,49,53,52,50,51,53,49,52,51,53,54,53,54,64,71,65,72,123

Foldseek 3Di:
DDDPPPVPPDPPPDDPPDPVVCPDVQNVVCVVVVHPGRPDVVDDDPCVVVVVVVVVVVVVVVVVVVCVVVVVVVVVVVVVVVVVVVPPD

pLDDT: mean 72.73, std 17.91, range [42.25, 98.62]

Mean predicted aligned error: 16.37 Å